Protein AF-A4BLA0-F1 (afdb_monomer_lite)

Sequence (51 aa):
MKGLDTNALVRFLVDAQGDPEQHEQAASYMQVQCTPESPCYISIVALCELA

Secondary structure (DSSP, 8-state):
-EEEPHHHHHHHHT-TTT-HHHHHHHHHHHHHH--SSS-EEE-HHHHHHT-

Foldseek 3Di:
DAEDALVLVCLQPPCCPPDVPSNVVSVVCCVVQDDPVRHYDYDPVSVVVVD

pLDDT: mean 92.72, std 6.48, range [69.56, 97.44]

Organism: NCBI:txid314278

Structure (mmCIF, N/CA/C/O backbone):
data_AF-A4BLA0-F1
#
_entry.id   AF-A4BLA0-F1
#
loop_
_atom_site.group_PDB
_atom_site.id
_atom_site.type_symbol
_atom_site.label_atom_id
_atom_site.label_alt_id
_atom_site.label_comp_id
_atom_site.label_asym_id
_atom_site.label_entity_id
_atom_site.label_seq_id
_atom_site.pdbx_PDB_ins_code
_atom_site.Cartn_x
_atom_site.Cartn_y
_atom_site.Cartn_z
_atom_site.occupancy
_atom_site.B_iso_or_equiv
_atom_site.auth_seq_id
_atom_site.auth_comp_id
_atom_site.auth_asym_id
_atom_site.auth_atom_id
_atom_site.pdbx_PDB_model_num
ATOM 1 N N . MET A 1 1 ? -15.211 4.914 1.442 1.00 81.38 1 MET A N 1
ATOM 2 C CA . MET A 1 1 ? -14.347 3.748 1.159 1.00 81.38 1 MET A CA 1
ATOM 3 C C . MET A 1 1 ? -13.025 4.281 0.630 1.00 81.38 1 MET A C 1
ATOM 5 O O . MET A 1 1 ? -13.074 5.172 -0.207 1.00 81.38 1 MET A O 1
ATOM 9 N N . LYS A 1 2 ? -11.884 3.818 1.153 1.00 94.81 2 LYS A N 1
ATOM 10 C CA . LYS A 1 2 ? -10.545 4.251 0.717 1.00 94.81 2 LYS A CA 1
ATOM 11 C C . LYS A 1 2 ? -9.944 3.152 -0.156 1.00 94.81 2 LYS A C 1
ATOM 13 O O . LYS A 1 2 ? -9.698 2.064 0.352 1.00 94.81 2 LYS A O 1
ATOM 18 N N . GLY A 1 3 ? -9.796 3.404 -1.452 1.00 95.38 3 GLY A N 1
ATOM 19 C CA . GLY A 1 3 ? -9.122 2.491 -2.375 1.00 95.38 3 GLY A CA 1
ATOM 20 C C . GLY A 1 3 ? -7.653 2.877 -2.505 1.00 95.38 3 GLY A C 1
ATOM 21 O O . GLY A 1 3 ? -7.362 4.061 -2.661 1.00 95.38 3 GLY A O 1
ATOM 22 N N . LEU A 1 4 ? -6.749 1.905 -2.423 1.00 96.44 4 LEU A N 1
ATOM 23 C CA . LEU A 1 4 ? -5.333 2.114 -2.702 1.00 96.44 4 LEU A CA 1
ATOM 24 C C . LEU A 1 4 ? -5.071 1.834 -4.177 1.00 96.44 4 LEU A C 1
ATOM 26 O O . LEU A 1 4 ? -5.395 0.760 -4.686 1.00 96.44 4 LEU A O 1
ATOM 30 N N . ASP A 1 5 ? -4.497 2.828 -4.838 1.00 96.31 5 ASP A N 1
ATOM 31 C CA . ASP A 1 5 ? -3.974 2.708 -6.190 1.00 96.31 5 ASP A CA 1
ATOM 32 C C . ASP A 1 5 ? -2.601 2.025 -6.175 1.00 96.31 5 ASP A C 1
ATOM 34 O O . ASP A 1 5 ? -1.854 2.124 -5.194 1.00 96.31 5 ASP A O 1
ATOM 38 N N . THR A 1 6 ? -2.244 1.381 -7.281 1.00 96.00 6 THR A N 1
ATOM 39 C CA . THR A 1 6 ? -0.946 0.729 -7.469 1.00 96.00 6 THR A CA 1
ATOM 40 C C . THR A 1 6 ? 0.215 1.674 -7.210 1.00 96.00 6 THR A C 1
ATOM 42 O O . THR A 1 6 ? 1.172 1.288 -6.550 1.00 96.00 6 THR A O 1
ATOM 45 N N . ASN A 1 7 ? 0.134 2.934 -7.638 1.00 94.19 7 ASN A N 1
ATOM 46 C CA . ASN A 1 7 ? 1.225 3.880 -7.437 1.00 94.19 7 ASN A CA 1
ATOM 47 C C . ASN A 1 7 ? 1.453 4.177 -5.943 1.00 94.19 7 ASN A C 1
ATOM 49 O O . ASN A 1 7 ? 2.587 4.222 -5.469 1.00 94.19 7 ASN A O 1
ATOM 53 N N . ALA A 1 8 ? 0.376 4.301 -5.161 1.00 94.44 8 ALA A N 1
ATOM 54 C CA . ALA A 1 8 ? 0.493 4.447 -3.710 1.00 94.44 8 ALA A CA 1
ATOM 55 C C . ALA A 1 8 ? 1.140 3.206 -3.067 1.00 94.44 8 ALA A C 1
ATOM 57 O O . ALA A 1 8 ? 1.961 3.342 -2.161 1.00 94.44 8 ALA A O 1
ATOM 58 N N . LEU A 1 9 ? 0.802 2.009 -3.554 1.00 94.88 9 LEU A N 1
ATOM 59 C CA . LEU A 1 9 ? 1.374 0.746 -3.081 1.00 94.88 9 LEU A CA 1
ATOM 60 C C . LEU A 1 9 ? 2.854 0.596 -3.465 1.00 94.88 9 LEU A C 1
ATOM 62 O O . LEU A 1 9 ? 3.648 0.184 -2.626 1.00 94.88 9 LEU A O 1
ATOM 66 N N . VAL A 1 10 ? 3.248 0.982 -4.682 1.00 94.69 10 VAL A N 1
ATOM 67 C CA . VAL A 1 10 ? 4.646 0.969 -5.149 1.00 94.69 10 VAL A CA 1
ATOM 68 C C . VAL A 1 10 ? 5.510 1.888 -4.286 1.00 94.69 10 VAL A C 1
ATOM 70 O O . VAL A 1 10 ? 6.521 1.448 -3.735 1.00 94.69 10 VAL A O 1
ATOM 73 N N . ARG A 1 11 ? 5.068 3.135 -4.077 1.00 94.81 11 ARG A N 1
ATOM 74 C CA . ARG A 1 11 ? 5.758 4.098 -3.204 1.00 94.81 11 ARG A CA 1
ATOM 75 C C . ARG A 1 11 ? 5.952 3.550 -1.796 1.00 94.81 11 ARG A C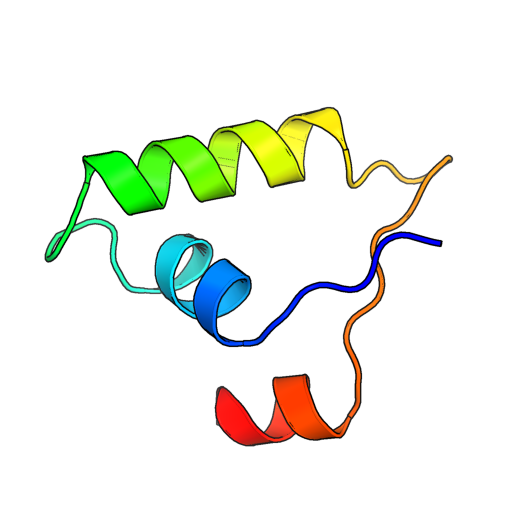 1
ATOM 77 O O . ARG A 1 11 ? 7.023 3.691 -1.219 1.00 94.81 11 ARG A O 1
ATOM 84 N N . PHE A 1 12 ? 4.932 2.884 -1.259 1.00 93.50 12 PHE A N 1
ATOM 85 C CA . PHE A 1 12 ? 4.979 2.307 0.079 1.00 93.50 12 PHE A CA 1
ATOM 86 C C . PHE A 1 12 ? 5.869 1.057 0.185 1.00 93.50 12 PHE A C 1
ATOM 88 O O . PHE A 1 12 ? 6.610 0.926 1.153 1.00 93.50 12 PHE A O 1
ATOM 95 N N . LEU A 1 13 ? 5.804 0.129 -0.773 1.00 89.88 13 LEU A N 1
ATOM 96 C CA . LEU A 1 13 ? 6.434 -1.192 -0.646 1.00 89.88 13 LEU A CA 1
ATOM 97 C C . LEU A 1 13 ? 7.873 -1.249 -1.166 1.00 89.88 13 LEU A C 1
ATOM 99 O O . LEU A 1 13 ? 8.681 -1.990 -0.610 1.00 89.88 13 LEU A O 1
ATOM 103 N N . VAL A 1 14 ? 8.187 -0.527 -2.244 1.00 82.56 14 VAL A N 1
ATOM 104 C CA . VAL A 1 14 ? 9.422 -0.763 -3.017 1.00 82.56 14 VAL A CA 1
ATOM 105 C C . VAL A 1 14 ? 10.269 0.485 -3.257 1.00 82.56 14 VAL A C 1
ATOM 107 O O . VAL A 1 14 ? 11.449 0.344 -3.567 1.00 82.56 14 VAL A O 1
ATOM 110 N N . ASP A 1 15 ? 9.728 1.693 -3.078 1.00 75.44 15 ASP A N 1
ATOM 111 C CA . ASP A 1 15 ? 10.389 2.924 -3.547 1.00 75.44 15 ASP A CA 1
ATOM 112 C C . ASP A 1 15 ? 11.137 3.737 -2.470 1.00 75.44 15 ASP A C 1
ATOM 114 O O . ASP A 1 15 ? 11.453 4.907 -2.663 1.00 75.44 15 ASP A O 1
ATOM 118 N N . ALA A 1 16 ? 11.480 3.136 -1.326 1.00 69.56 16 ALA A N 1
ATOM 119 C CA . ALA A 1 16 ? 12.168 3.863 -0.248 1.00 69.56 16 ALA A CA 1
ATOM 120 C C . ALA A 1 16 ? 13.549 4.431 -0.654 1.00 69.56 16 ALA A C 1
ATOM 122 O O . ALA A 1 16 ? 14.039 5.361 -0.018 1.00 69.56 16 ALA A O 1
ATOM 123 N N . GLN A 1 17 ? 14.194 3.868 -1.685 1.00 76.69 17 GLN A N 1
ATOM 124 C CA . GLN A 1 17 ? 15.505 4.321 -2.175 1.00 76.69 17 GLN A CA 1
ATOM 125 C C . GLN A 1 17 ? 15.441 5.186 -3.442 1.00 76.69 17 GLN A C 1
ATOM 127 O O . GLN A 1 17 ? 16.420 5.871 -3.731 1.00 76.69 17 GLN A O 1
ATOM 132 N N . GLY A 1 18 ? 14.344 5.142 -4.205 1.00 85.94 18 GLY A N 1
ATOM 133 C CA . GLY A 1 18 ? 14.192 5.933 -5.428 1.00 85.94 18 GLY A CA 1
ATOM 134 C C . GLY A 1 18 ? 13.640 7.322 -5.129 1.00 85.94 18 GLY A C 1
ATOM 135 O O . GLY A 1 18 ? 14.263 8.319 -5.495 1.00 85.94 18 GLY A O 1
ATOM 136 N N . ASP A 1 19 ? 12.524 7.381 -4.400 1.00 90.62 19 ASP A N 1
ATOM 137 C CA . ASP A 1 19 ? 11.899 8.627 -3.954 1.00 90.62 19 ASP A CA 1
ATOM 138 C C . ASP A 1 19 ? 11.481 8.537 -2.468 1.00 90.62 19 ASP A C 1
ATOM 140 O O . ASP A 1 19 ? 10.344 8.169 -2.141 1.00 90.62 19 ASP A O 1
ATOM 144 N N . PRO A 1 20 ? 12.397 8.864 -1.534 1.00 92.62 20 PRO A N 1
ATOM 145 C CA . PRO A 1 20 ? 12.134 8.743 -0.101 1.00 92.62 20 PRO A CA 1
ATOM 146 C C . PRO A 1 20 ? 11.018 9.676 0.387 1.00 92.62 20 PRO A C 1
ATOM 148 O O . PRO A 1 20 ? 10.328 9.335 1.347 1.00 92.62 20 PRO A O 1
ATOM 151 N N . GLU A 1 21 ? 10.800 10.820 -0.270 1.00 94.69 21 GLU A N 1
ATOM 152 C CA . GLU A 1 21 ? 9.728 11.749 0.097 1.00 94.69 21 GLU A CA 1
ATOM 153 C C . GLU A 1 21 ? 8.361 11.142 -0.235 1.00 94.69 21 GLU A C 1
ATOM 155 O O . GLU A 1 21 ? 7.458 11.119 0.605 1.00 94.69 21 GLU A O 1
ATOM 160 N N . GLN A 1 22 ? 8.209 10.586 -1.440 1.00 93.75 22 GLN A N 1
ATOM 161 C CA . GLN A 1 22 ? 6.963 9.924 -1.827 1.00 93.75 22 GLN A CA 1
ATOM 162 C C . GLN A 1 22 ? 6.712 8.651 -1.016 1.00 93.75 22 GLN A C 1
ATOM 164 O O . GLN A 1 22 ? 5.560 8.365 -0.671 1.00 93.75 22 GLN A O 1
ATOM 169 N N . HIS A 1 23 ? 7.768 7.913 -0.669 1.00 95.44 23 HIS A N 1
ATOM 170 C CA . HIS A 1 23 ? 7.672 6.779 0.245 1.00 95.44 23 HIS A CA 1
ATOM 171 C C . HIS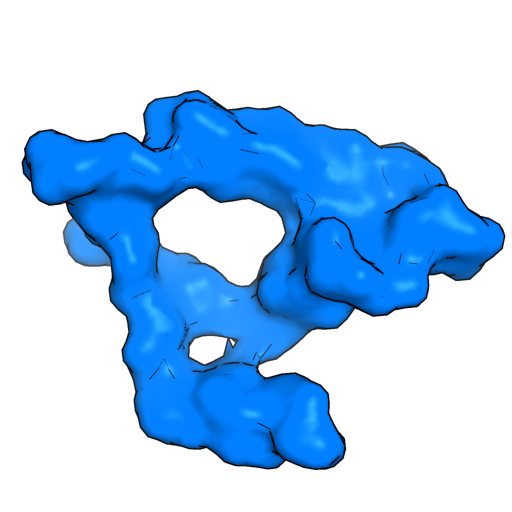 A 1 23 ? 7.139 7.204 1.620 1.00 95.44 23 HIS A C 1
ATOM 173 O O . HIS A 1 23 ? 6.176 6.614 2.116 1.00 95.44 23 HIS A O 1
ATOM 179 N N . GLU A 1 24 ? 7.711 8.252 2.220 1.00 95.56 24 GLU A N 1
ATOM 180 C CA . GLU A 1 24 ? 7.292 8.754 3.532 1.00 95.56 24 GLU A CA 1
ATOM 181 C C . GLU A 1 24 ? 5.839 9.246 3.516 1.00 95.56 24 GLU A C 1
ATOM 183 O O . GLU A 1 24 ? 5.056 8.917 4.412 1.00 95.56 24 GLU A O 1
ATOM 188 N N . GLN A 1 25 ? 5.436 9.969 2.470 1.00 95.25 25 GLN A N 1
ATOM 189 C CA . GLN A 1 25 ? 4.055 10.429 2.309 1.00 95.25 25 GLN A CA 1
ATOM 190 C C . GLN A 1 25 ? 3.068 9.257 2.201 1.00 95.25 25 GLN A C 1
ATOM 192 O O . GLN A 1 25 ? 2.025 9.262 2.864 1.00 95.25 25 GLN A O 1
ATOM 197 N N . ALA A 1 26 ? 3.396 8.233 1.405 1.00 95.38 26 ALA A N 1
ATOM 198 C CA . ALA A 1 26 ? 2.567 7.038 1.266 1.00 95.38 26 ALA A CA 1
ATOM 199 C C . ALA A 1 26 ? 2.476 6.259 2.588 1.00 95.38 26 ALA A C 1
ATOM 201 O O . ALA A 1 26 ? 1.378 5.881 3.007 1.00 95.38 26 ALA A O 1
ATOM 202 N N . ALA A 1 27 ? 3.605 6.079 3.280 1.00 95.06 27 ALA A N 1
ATOM 203 C CA . ALA A 1 27 ? 3.664 5.397 4.568 1.00 95.06 27 ALA A CA 1
ATOM 2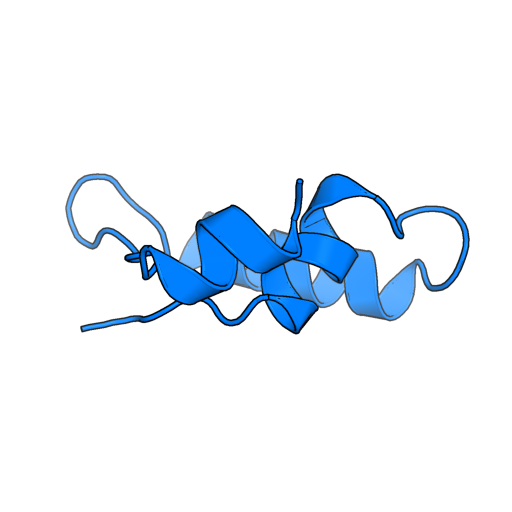04 C C . ALA A 1 27 ? 2.841 6.120 5.638 1.00 95.06 27 ALA A C 1
ATOM 206 O O . ALA A 1 27 ? 2.014 5.494 6.302 1.00 95.06 27 ALA A O 1
ATOM 207 N N . SER A 1 28 ? 3.005 7.438 5.758 1.00 95.69 28 SER A N 1
ATOM 208 C CA . SER A 1 28 ? 2.264 8.267 6.711 1.00 95.69 28 SER A CA 1
ATOM 209 C C . SER A 1 28 ? 0.755 8.203 6.461 1.00 95.69 28 SER A C 1
ATOM 211 O O . SER A 1 28 ? -0.027 7.953 7.382 1.00 95.69 28 SER A O 1
ATOM 213 N N . TYR A 1 29 ? 0.328 8.323 5.198 1.00 94.94 29 TYR A N 1
ATOM 214 C CA . TYR A 1 29 ? -1.084 8.192 4.849 1.00 94.94 29 TYR A CA 1
ATOM 215 C C . TYR A 1 29 ? -1.641 6.819 5.240 1.00 94.94 29 TYR A C 1
ATOM 217 O O . TYR A 1 29 ? -2.670 6.750 5.912 1.00 94.94 29 TYR A O 1
ATOM 225 N N . MET A 1 30 ? -0.975 5.725 4.851 1.00 94.94 30 MET A N 1
ATOM 226 C CA . MET A 1 30 ? -1.475 4.371 5.108 1.00 94.94 30 MET A CA 1
ATOM 227 C C . MET A 1 30 ? -1.512 4.036 6.603 1.00 94.94 30 MET A C 1
ATOM 229 O O . MET A 1 30 ? -2.492 3.454 7.060 1.00 94.94 30 MET A O 1
ATOM 233 N N . GLN A 1 31 ? -0.511 4.458 7.382 1.00 93.94 31 GLN A N 1
ATOM 234 C CA . GLN A 1 31 ? -0.475 4.237 8.833 1.00 93.94 31 GLN A CA 1
ATOM 235 C C . GLN A 1 31 ? -1.617 4.946 9.572 1.00 93.94 31 GLN A C 1
ATOM 237 O O . GLN A 1 31 ? -2.163 4.403 10.529 1.00 93.94 31 GLN A O 1
ATOM 242 N N . VAL A 1 32 ? -1.998 6.146 9.128 1.00 96.06 32 VAL A N 1
ATOM 243 C CA . VAL A 1 32 ? -3.072 6.924 9.765 1.00 96.06 32 VAL A CA 1
ATOM 244 C C . VAL A 1 32 ? -4.449 6.505 9.254 1.00 96.06 32 VAL A C 1
ATOM 246 O O . VAL A 1 32 ? -5.423 6.502 10.005 1.00 96.06 32 VAL A O 1
ATOM 249 N N . GLN A 1 33 ? -4.560 6.190 7.964 1.00 95.69 33 GLN A N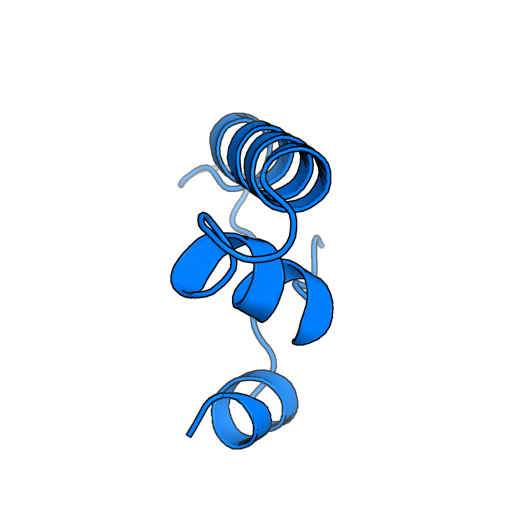 1
ATOM 250 C CA . GLN A 1 33 ? -5.852 6.013 7.308 1.00 95.69 33 GLN A CA 1
ATOM 251 C C . GLN A 1 33 ? -6.288 4.558 7.180 1.00 95.69 33 GLN A C 1
ATOM 253 O O . GLN A 1 33 ? -7.490 4.328 7.094 1.00 95.69 33 GLN A O 1
ATOM 258 N N . CYS A 1 34 ? -5.386 3.583 7.150 1.00 96.25 34 CYS A N 1
ATOM 259 C CA . CYS A 1 34 ? -5.742 2.185 6.916 1.00 96.25 34 CYS A CA 1
ATOM 260 C C . CYS A 1 34 ? -5.740 1.404 8.237 1.00 96.25 34 CYS A C 1
ATOM 262 O O . CYS A 1 34 ? -4.813 0.651 8.522 1.00 96.25 34 CYS A O 1
ATOM 264 N N . THR A 1 35 ? -6.785 1.593 9.050 1.00 96.12 35 THR A N 1
ATOM 265 C CA . THR A 1 35 ? -6.935 0.927 10.360 1.00 96.12 35 THR A CA 1
ATOM 266 C C . THR A 1 35 ? -7.900 -0.262 10.281 1.00 96.12 35 THR A C 1
ATOM 268 O O . THR A 1 35 ? -8.679 -0.345 9.330 1.00 96.12 35 THR A O 1
ATOM 271 N N . PRO A 1 36 ? -7.918 -1.179 11.267 1.00 94.88 36 PRO A N 1
ATOM 272 C CA . PRO A 1 36 ? -8.896 -2.272 11.306 1.00 94.88 36 PRO A CA 1
ATOM 273 C C . PRO A 1 36 ? -10.357 -1.794 11.295 1.00 94.88 36 PRO A C 1
ATOM 275 O O . PRO A 1 36 ? -11.217 -2.423 10.683 1.00 94.88 36 PRO A O 1
ATOM 278 N N . GLU A 1 37 ? -10.639 -0.659 11.936 1.00 97.00 37 GLU A N 1
ATOM 279 C CA . GLU A 1 37 ? -11.970 -0.047 12.016 1.00 97.00 37 GLU A CA 1
ATOM 280 C C . GLU A 1 37 ? -12.320 0.748 10.748 1.00 97.00 37 GLU A C 1
ATOM 282 O O . GLU A 1 37 ? -13.493 0.977 10.449 1.00 97.00 37 GLU A O 1
ATOM 287 N N . SER A 1 38 ? -11.308 1.181 9.990 1.00 95.50 38 SER A N 1
ATOM 288 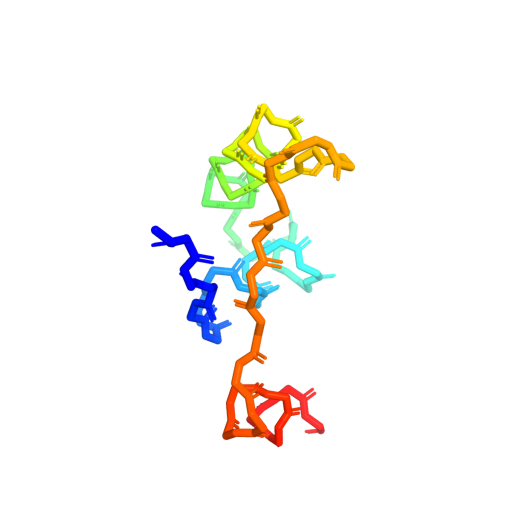C CA . SER A 1 38 ? -11.449 1.935 8.744 1.00 95.50 38 SER A CA 1
ATOM 289 C C . SER A 1 38 ? -10.476 1.407 7.685 1.00 95.50 38 SER A C 1
ATOM 291 O O . SER A 1 38 ? -9.518 2.098 7.324 1.00 95.50 38 SER A O 1
ATOM 293 N N . PRO A 1 39 ? -10.697 0.182 7.172 1.00 96.31 39 PRO A N 1
ATOM 294 C CA . PRO A 1 39 ? -9.741 -0.445 6.279 1.00 96.31 39 PRO A CA 1
ATOM 295 C C . PRO A 1 39 ? -9.664 0.296 4.947 1.00 96.31 39 PRO A C 1
ATOM 297 O O . PRO A 1 39 ? -10.653 0.835 4.429 1.00 96.31 39 PRO A O 1
ATOM 300 N N . CYS A 1 40 ? -8.465 0.282 4.378 1.00 97.44 40 CYS A N 1
ATOM 301 C CA . CYS A 1 40 ? -8.261 0.577 2.972 1.00 97.44 40 CYS A CA 1
ATOM 302 C C . CYS A 1 40 ? -8.406 -0.710 2.156 1.00 97.44 40 CYS A C 1
ATOM 304 O O . CYS A 1 40 ? -8.135 -1.806 2.643 1.00 97.44 40 CYS A O 1
ATOM 306 N N . TYR A 1 41 ? -8.835 -0.568 0.910 1.00 96.94 41 TYR A N 1
ATOM 307 C CA . TYR A 1 41 ? -9.143 -1.676 0.017 1.00 96.94 41 TYR A CA 1
ATOM 308 C C . TYR A 1 41 ? -8.210 -1.642 -1.184 1.00 96.94 41 TYR A C 1
ATOM 310 O O . TYR A 1 41 ? -7.888 -0.571 -1.694 1.00 96.94 41 TYR A O 1
ATOM 318 N N . ILE A 1 42 ? -7.820 -2.817 -1.660 1.00 95.75 42 ILE A N 1
ATOM 319 C CA . ILE A 1 42 ? -7.010 -2.985 -2.865 1.00 95.75 42 ILE A CA 1
ATOM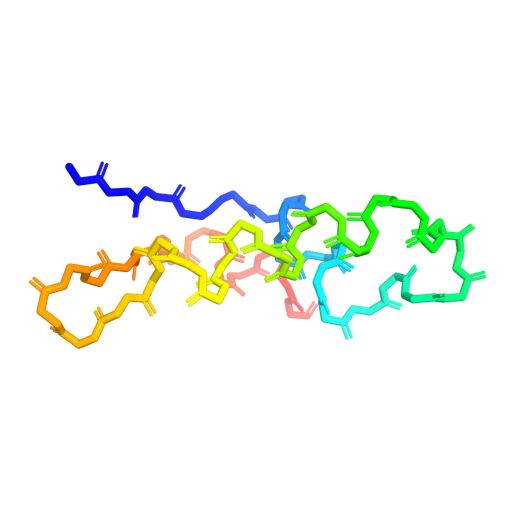 320 C C . ILE A 1 42 ? -7.878 -3.725 -3.881 1.00 95.75 42 ILE A C 1
ATOM 322 O O . ILE A 1 42 ? -8.555 -4.695 -3.534 1.00 95.75 42 ILE A O 1
ATOM 326 N N . SER A 1 43 ? -7.911 -3.242 -5.122 1.00 96.56 43 SER A N 1
ATOM 327 C CA . SER A 1 43 ? -8.619 -3.936 -6.199 1.00 96.56 43 SER A CA 1
ATOM 328 C C . SER A 1 43 ? -7.798 -5.131 -6.695 1.00 96.56 43 SER A C 1
ATOM 330 O O . SER A 1 43 ? -6.577 -5.149 -6.572 1.00 96.56 43 SER A O 1
ATOM 332 N N . ILE A 1 44 ? -8.451 -6.121 -7.310 1.00 97.25 44 ILE A N 1
ATOM 333 C CA . ILE A 1 44 ? -7.736 -7.243 -7.948 1.00 97.25 44 ILE A CA 1
ATOM 334 C C . ILE A 1 44 ? -6.784 -6.733 -9.041 1.00 97.25 44 ILE A C 1
ATOM 336 O O . ILE A 1 44 ? -5.695 -7.268 -9.187 1.00 97.25 44 ILE A O 1
ATOM 340 N N . VAL A 1 45 ? -7.162 -5.675 -9.765 1.00 96.94 45 VAL A N 1
ATOM 341 C CA . VAL A 1 45 ? -6.307 -5.063 -10.794 1.00 96.94 45 VAL A CA 1
ATOM 342 C C . VAL A 1 45 ? -5.037 -4.493 -10.166 1.00 96.94 45 VAL A C 1
ATOM 344 O O . VAL A 1 45 ? -3.950 -4.858 -10.592 1.00 96.94 45 VAL A O 1
ATOM 347 N N . ALA A 1 46 ? -5.162 -3.696 -9.100 1.00 95.69 46 ALA A N 1
ATOM 348 C CA . ALA A 1 46 ? -4.007 -3.133 -8.401 1.00 95.69 46 ALA A CA 1
ATOM 349 C C . ALA A 1 46 ? -3.113 -4.219 -7.779 1.00 95.69 46 ALA A C 1
ATOM 351 O O . ALA A 1 46 ? -1.894 -4.094 -7.763 1.00 95.69 46 ALA A O 1
ATOM 352 N N . LEU A 1 47 ? -3.709 -5.323 -7.312 1.00 94.44 47 LEU A N 1
ATOM 353 C CA . LEU A 1 47 ? -2.954 -6.492 -6.861 1.00 94.44 47 LEU A CA 1
ATOM 354 C C . LEU A 1 47 ? -2.177 -7.154 -8.013 1.00 94.44 47 LEU A C 1
ATOM 356 O O . LEU A 1 47 ? -1.032 -7.545 -7.817 1.00 94.44 47 LEU A O 1
ATOM 360 N N . CYS A 1 48 ? -2.776 -7.278 -9.201 1.00 96.38 48 CYS A N 1
ATOM 361 C CA . CYS A 1 48 ? -2.112 -7.831 -10.384 1.00 96.38 48 CYS A CA 1
ATOM 362 C C . CYS A 1 48 ? -0.999 -6.927 -10.929 1.00 96.38 48 CYS A C 1
ATOM 364 O O . CYS A 1 48 ? -0.036 -7.441 -11.483 1.00 96.38 48 CYS A O 1
ATOM 366 N N . GLU A 1 49 ? -1.118 -5.607 -10.788 1.00 95.56 49 GLU A N 1
ATOM 367 C CA . GLU A 1 49 ? -0.091 -4.659 -11.238 1.00 95.56 49 GLU A CA 1
ATOM 368 C C . GLU A 1 49 ? 1.174 -4.671 -10.359 1.00 95.56 49 GLU A C 1
ATOM 370 O O . GLU A 1 49 ? 2.228 -4.239 -10.816 1.00 95.56 49 GLU A O 1
ATOM 375 N N . LEU A 1 50 ? 1.089 -5.176 -9.121 1.00 90.50 50 LEU A N 1
ATOM 376 C CA . LEU A 1 50 ? 2.232 -5.332 -8.208 1.00 90.50 50 LEU A CA 1
ATOM 377 C C . LEU A 1 50 ? 3.048 -6.622 -8.418 1.00 90.50 50 LEU A C 1
ATOM 379 O O . LEU A 1 50 ? 4.079 -6.774 -7.761 1.00 90.50 50 LEU A O 1
ATOM 383 N N . ALA A 1 51 ? 2.554 -7.564 -9.229 1.00 72.62 51 ALA A N 1
ATOM 384 C CA . ALA A 1 51 ? 3.114 -8.912 -9.383 1.00 72.62 51 ALA A CA 1
ATOM 385 C C . ALA A 1 51 ? 4.466 -8.958 -10.114 1.00 72.62 51 ALA A C 1
ATOM 387 O O . ALA A 1 51 ? 4.700 -8.121 -11.014 1.00 72.62 51 ALA A O 1
#

Radius of gyration: 10.97 Å; chains: 1; bounding box: 30×21×23 Å